Protein AF-A0A412WU17-F1 (afdb_monomer)

Structure (mmCIF, N/CA/C/O backbone):
data_AF-A0A412WU17-F1
#
_entry.id   AF-A0A412WU17-F1
#
loop_
_atom_site.group_PDB
_atom_site.id
_atom_site.type_symbol
_atom_site.label_atom_id
_atom_site.label_alt_id
_atom_site.label_comp_id
_atom_site.label_asym_id
_atom_site.label_entity_id
_atom_site.label_seq_id
_atom_site.pdbx_PDB_ins_code
_atom_site.Cartn_x
_atom_site.Cartn_y
_atom_site.Cartn_z
_atom_site.occupancy
_atom_site.B_iso_or_e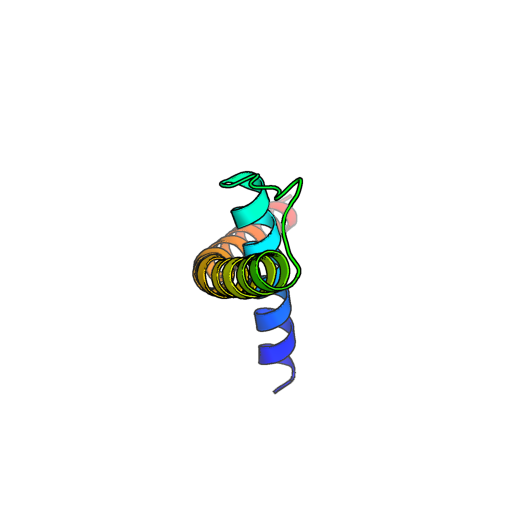quiv
_atom_site.auth_seq_id
_atom_site.auth_comp_id
_atom_site.auth_asym_id
_atom_site.auth_atom_id
_atom_site.pdbx_PDB_model_num
ATOM 1 N N . MET A 1 1 ? 8.957 -8.627 17.114 1.00 49.66 1 MET A N 1
ATOM 2 C CA . MET A 1 1 ? 9.146 -8.379 15.663 1.00 49.66 1 MET A CA 1
ATOM 3 C C . MET A 1 1 ? 7.977 -8.842 14.774 1.00 49.66 1 MET A C 1
ATOM 5 O O . MET A 1 1 ? 7.840 -8.296 13.691 1.00 49.66 1 MET A O 1
ATOM 9 N N . GLN A 1 2 ? 7.078 -9.745 15.205 1.00 55.16 2 GLN A N 1
ATOM 10 C CA . GLN A 1 2 ? 5.887 -10.152 14.415 1.00 55.16 2 GLN A CA 1
ATOM 11 C C . GLN A 1 2 ? 4.865 -9.027 14.139 1.00 55.16 2 GLN A C 1
ATOM 13 O O . GLN A 1 2 ? 4.172 -9.049 13.131 1.00 55.16 2 GLN A O 1
ATOM 18 N N . TRP A 1 3 ? 4.776 -8.013 15.003 1.00 52.47 3 TRP A N 1
ATOM 19 C CA . TRP A 1 3 ? 3.856 -6.886 14.796 1.00 52.47 3 TRP A CA 1
ATOM 20 C C . TRP A 1 3 ? 4.231 -6.013 13.589 1.00 52.47 3 TRP A C 1
ATOM 22 O O . TRP A 1 3 ? 3.352 -5.505 12.896 1.00 52.47 3 TRP A O 1
ATOM 32 N N . MET A 1 4 ? 5.528 -5.889 13.284 1.00 59.06 4 MET A N 1
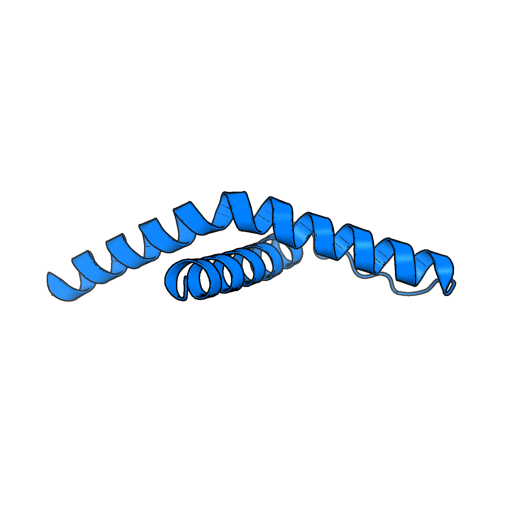ATOM 33 C CA . MET A 1 4 ? 5.992 -5.153 12.105 1.00 59.06 4 MET A CA 1
ATOM 34 C C . MET A 1 4 ? 5.667 -5.900 10.811 1.00 59.06 4 MET A C 1
ATOM 36 O O . MET A 1 4 ? 5.305 -5.258 9.833 1.00 59.06 4 MET A O 1
ATOM 40 N N . SER A 1 5 ? 5.726 -7.237 10.790 1.00 66.69 5 SER A N 1
ATOM 41 C CA . SER A 1 5 ? 5.430 -7.996 9.568 1.00 66.69 5 SER A CA 1
ATOM 42 C C . SER A 1 5 ? 3.954 -7.904 9.174 1.00 66.69 5 SER A C 1
ATOM 44 O O . SER A 1 5 ? 3.657 -7.709 7.998 1.00 66.69 5 SER A O 1
ATOM 46 N N . GLY A 1 6 ? 3.028 -7.948 10.140 1.00 76.88 6 GLY A N 1
ATOM 47 C CA . GLY A 1 6 ? 1.595 -7.781 9.871 1.00 76.88 6 GLY A CA 1
ATOM 48 C C . GLY A 1 6 ? 1.245 -6.391 9.328 1.00 76.88 6 GLY A C 1
ATOM 49 O O . GLY A 1 6 ? 0.530 -6.276 8.332 1.00 76.88 6 GLY A O 1
ATOM 50 N N . TYR A 1 7 ? 1.799 -5.336 9.934 1.00 76.88 7 TYR A N 1
ATOM 51 C CA . TYR A 1 7 ? 1.593 -3.962 9.467 1.00 76.88 7 TYR A CA 1
ATOM 52 C C . TYR A 1 7 ? 2.201 -3.725 8.080 1.00 76.88 7 TYR A C 1
ATOM 54 O O . TYR A 1 7 ? 1.560 -3.118 7.228 1.00 76.88 7 TYR A O 1
ATOM 62 N N . VAL A 1 8 ? 3.405 -4.244 7.825 1.00 78.38 8 VAL A N 1
ATOM 63 C CA . VAL A 1 8 ? 4.084 -4.108 6.526 1.00 78.38 8 VAL A CA 1
ATOM 64 C C . VAL A 1 8 ? 3.314 -4.825 5.414 1.00 78.38 8 VAL A C 1
ATOM 66 O O . VAL A 1 8 ? 3.143 -4.254 4.339 1.00 78.38 8 VAL A O 1
ATOM 69 N N . LEU A 1 9 ? 2.786 -6.027 5.668 1.00 82.25 9 LEU A N 1
ATOM 70 C CA . LEU A 1 9 ? 1.947 -6.743 4.699 1.00 82.25 9 LEU A CA 1
ATOM 71 C C . LEU A 1 9 ? 0.640 -5.993 4.410 1.00 82.25 9 LEU A C 1
ATOM 73 O O . LEU A 1 9 ? 0.259 -5.847 3.249 1.00 82.25 9 LEU A O 1
ATOM 77 N N . MET A 1 10 ? -0.016 -5.466 5.447 1.00 84.75 10 MET A N 1
ATOM 78 C CA . MET A 1 10 ? -1.208 -4.623 5.298 1.00 84.75 10 MET A CA 1
ATOM 79 C C . MET A 1 10 ? -0.914 -3.336 4.530 1.00 84.75 10 MET A C 1
ATOM 81 O O . MET A 1 10 ? -1.704 -2.950 3.673 1.00 84.75 10 MET A O 1
ATOM 85 N N . ALA A 1 11 ? 0.221 -2.689 4.795 1.00 84.88 11 ALA A N 1
ATOM 86 C CA . ALA A 1 11 ? 0.639 -1.497 4.073 1.00 84.88 11 ALA A CA 1
ATOM 87 C C . ALA A 1 11 ? 0.883 -1.805 2.598 1.00 84.88 11 ALA A C 1
ATOM 89 O O . ALA A 1 11 ? 0.348 -1.119 1.732 1.00 84.88 11 ALA A O 1
ATOM 90 N N . PHE A 1 12 ? 1.603 -2.885 2.301 1.00 85.12 12 PHE A N 1
ATOM 91 C CA . PHE A 1 12 ? 1.835 -3.313 0.928 1.00 85.12 12 PHE A CA 1
ATOM 92 C C . PHE A 1 12 ? 0.523 -3.631 0.196 1.00 85.12 12 PHE A C 1
ATOM 94 O O . PHE A 1 12 ? 0.313 -3.187 -0.934 1.00 85.12 12 PHE A O 1
ATOM 101 N N . TRP A 1 13 ? -0.400 -4.332 0.860 1.00 86.62 13 TRP A N 1
ATOM 102 C CA . TRP A 1 13 ? -1.720 -4.637 0.313 1.00 86.62 13 TRP A CA 1
ATOM 103 C C . TRP A 1 13 ? -2.562 -3.377 0.072 1.00 86.62 13 TRP A C 1
ATOM 105 O O . TRP A 1 13 ? -3.145 -3.212 -1.001 1.00 86.62 13 TRP A O 1
ATOM 115 N N . ALA A 1 14 ? -2.595 -2.458 1.039 1.00 86.88 14 ALA A N 1
ATOM 116 C CA . ALA A 1 14 ? -3.289 -1.181 0.912 1.00 86.88 14 ALA A CA 1
ATOM 117 C C . ALA A 1 14 ? -2.735 -0.359 -0.258 1.00 86.88 14 ALA A C 1
ATOM 119 O O . ALA A 1 14 ? -3.509 0.149 -1.070 1.00 86.88 14 ALA A O 1
ATOM 120 N N . GLY A 1 15 ? -1.411 -0.305 -0.400 1.00 87.44 15 GLY A N 1
ATOM 121 C CA . GLY A 1 15 ? -0.737 0.366 -1.505 1.00 87.44 15 GLY A CA 1
ATOM 122 C C . GLY A 1 15 ? -1.044 -0.267 -2.856 1.00 87.44 15 GLY A C 1
ATOM 123 O O . GLY A 1 15 ? -1.366 0.445 -3.804 1.00 87.44 15 GLY A O 1
ATOM 124 N N . TYR A 1 16 ?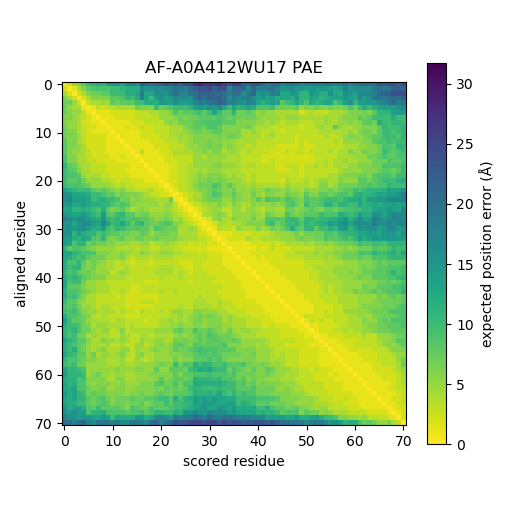 -1.039 -1.599 -2.938 1.00 87.75 16 TYR A N 1
ATOM 125 C CA . TYR A 1 16 ? -1.461 -2.325 -4.135 1.00 87.75 16 TYR A CA 1
ATOM 126 C C . TYR A 1 16 ? -2.897 -1.963 -4.539 1.00 87.75 16 TYR A C 1
ATOM 128 O O . TYR A 1 16 ? -3.140 -1.584 -5.688 1.00 87.75 16 TYR A O 1
ATOM 136 N N . VAL A 1 17 ? -3.853 -2.042 -3.609 1.00 86.88 17 VAL A N 1
ATOM 137 C CA . VAL A 1 17 ? -5.265 -1.733 -3.890 1.00 86.88 17 VAL A CA 1
ATOM 138 C C . VAL A 1 17 ? -5.438 -0.265 -4.278 1.00 86.88 17 VAL A C 1
ATOM 140 O O . VAL A 1 17 ? -6.137 0.036 -5.245 1.00 86.88 17 VAL A O 1
ATOM 143 N N . PHE A 1 18 ? -4.789 0.649 -3.558 1.00 87.00 18 PHE A N 1
ATOM 144 C CA . PHE A 1 18 ? -4.878 2.084 -3.805 1.00 87.00 18 PHE A CA 1
ATOM 145 C C . PHE A 1 18 ? -4.318 2.460 -5.177 1.00 87.00 18 PHE A C 1
ATOM 147 O O . PHE A 1 18 ? -5.026 3.066 -5.980 1.00 87.00 18 PHE A O 1
ATOM 154 N N . ILE A 1 19 ? -3.087 2.047 -5.486 1.00 87.44 19 ILE A N 1
ATOM 155 C CA . ILE A 1 19 ? -2.434 2.390 -6.752 1.00 87.44 19 ILE A CA 1
ATOM 156 C C . ILE A 1 19 ? -3.181 1.779 -7.935 1.00 87.44 19 ILE A C 1
ATOM 158 O O . ILE A 1 19 ? -3.397 2.482 -8.912 1.00 87.44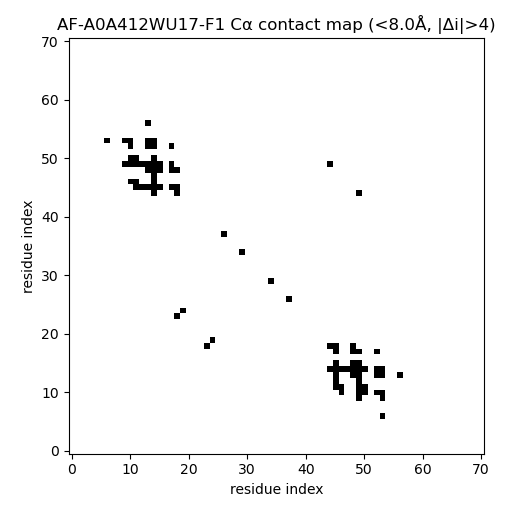 19 ILE A O 1
ATOM 162 N N . ASN A 1 20 ? -3.655 0.530 -7.857 1.00 87.06 20 ASN A N 1
ATOM 163 C CA . ASN A 1 20 ? -4.435 -0.039 -8.965 1.00 87.06 20 ASN A CA 1
ATOM 164 C C . ASN A 1 20 ? -5.797 0.647 -9.157 1.00 87.06 20 ASN A C 1
ATOM 166 O O . ASN A 1 20 ? -6.334 0.615 -10.263 1.00 87.06 20 ASN A O 1
ATOM 170 N N . LYS A 1 21 ? -6.360 1.260 -8.108 1.00 86.00 21 LYS A N 1
ATOM 171 C CA . LYS A 1 21 ? -7.631 1.990 -8.188 1.00 86.00 21 LYS A CA 1
ATOM 172 C C . LYS A 1 21 ? -7.458 3.425 -8.692 1.00 86.00 21 LYS A C 1
ATOM 174 O O . LYS A 1 21 ? -8.313 3.904 -9.427 1.00 86.00 21 LYS A O 1
ATOM 179 N N . VAL A 1 22 ? -6.379 4.102 -8.297 1.00 84.50 22 VAL A N 1
ATOM 180 C CA . VAL A 1 22 ? -6.085 5.491 -8.694 1.00 84.50 22 VAL A CA 1
ATOM 181 C C . VAL A 1 22 ? -5.396 5.550 -10.059 1.00 84.50 22 VAL A C 1
ATOM 183 O O . VAL A 1 22 ? -5.709 6.412 -10.873 1.00 84.50 22 VAL A O 1
ATOM 186 N N . LEU A 1 23 ? -4.484 4.616 -10.326 1.00 82.94 23 LEU A N 1
ATOM 187 C CA . LEU A 1 23 ? -3.690 4.523 -11.549 1.00 82.94 23 LEU A CA 1
ATOM 188 C C . LEU A 1 23 ? -3.815 3.108 -12.139 1.00 82.94 23 LEU A C 1
ATOM 190 O O . LEU A 1 23 ? -2.941 2.260 -11.929 1.00 82.94 23 LEU A O 1
ATOM 194 N N . PRO A 1 24 ? -4.873 2.830 -12.923 1.00 79.75 24 PRO A N 1
ATOM 195 C CA . PRO A 1 24 ? -5.088 1.533 -13.565 1.00 79.75 24 PRO A CA 1
ATOM 196 C C . PRO A 1 24 ? -4.174 1.331 -14.789 1.00 79.75 24 PRO A C 1
ATOM 198 O O . PRO A 1 24 ? -4.596 0.842 -15.835 1.00 79.75 24 PRO A O 1
ATOM 201 N N . TRP A 1 25 ? -2.902 1.715 -14.689 1.00 79.62 25 TRP A N 1
ATOM 202 C CA . TRP A 1 25 ? -1.937 1.568 -15.769 1.00 79.62 25 TRP A CA 1
ATOM 203 C C . TRP A 1 25 ? -1.512 0.114 -15.912 1.00 79.62 25 TRP A C 1
ATOM 205 O O . TRP A 1 25 ? -0.864 -0.467 -15.032 1.00 79.62 25 TRP A O 1
ATOM 215 N N . LYS A 1 26 ? -1.860 -0.469 -17.055 1.00 80.88 26 LYS A N 1
ATOM 216 C CA . LYS A 1 26 ? -1.427 -1.797 -17.476 1.00 80.88 26 LYS A CA 1
ATOM 217 C C . LYS A 1 26 ? -0.618 -1.660 -18.751 1.00 80.88 26 LYS A C 1
ATOM 219 O O . LYS A 1 26 ? -1.114 -1.166 -19.756 1.00 80.88 26 LYS A O 1
ATOM 224 N N . MET A 1 27 ? 0.632 -2.094 -18.679 1.00 84.00 27 MET A N 1
ATOM 225 C CA . MET A 1 27 ? 1.470 -2.226 -19.857 1.00 84.00 27 MET A CA 1
ATOM 226 C C . MET A 1 27 ? 0.949 -3.407 -20.684 1.00 84.00 27 MET A C 1
ATOM 228 O O . MET A 1 27 ? 0.797 -4.507 -20.157 1.00 84.00 27 MET A O 1
ATOM 232 N N . THR A 1 28 ? 0.607 -3.160 -21.948 1.00 83.31 28 THR A N 1
ATOM 233 C CA . THR A 1 28 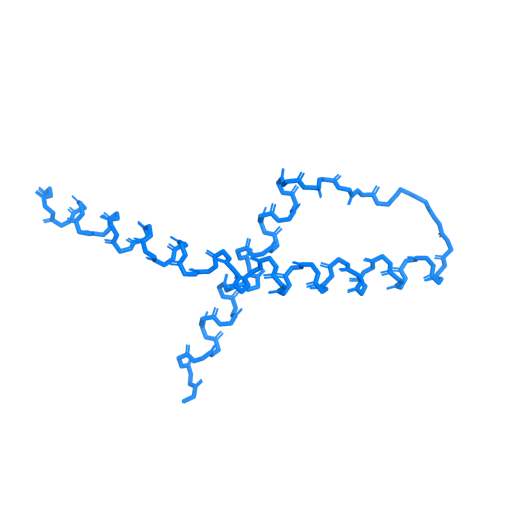? 0.020 -4.162 -22.856 1.00 83.31 28 THR A CA 1
ATOM 234 C C . T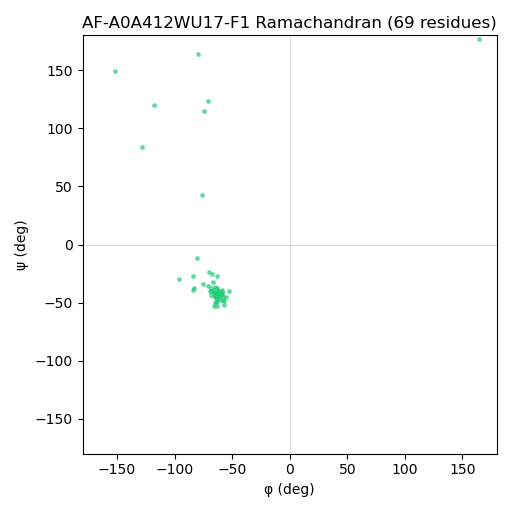HR A 1 28 ? 1.062 -4.821 -23.755 1.00 83.31 28 THR A C 1
ATOM 236 O O . THR A 1 28 ? 0.909 -5.987 -24.105 1.00 83.31 28 THR A O 1
ATOM 239 N N . ALA A 1 29 ? 2.137 -4.106 -24.094 1.00 85.06 29 ALA A N 1
ATOM 240 C CA . ALA A 1 29 ? 3.250 -4.613 -24.885 1.00 85.06 29 ALA A CA 1
ATOM 241 C C . ALA A 1 29 ? 4.553 -3.875 -24.540 1.00 85.06 29 ALA A C 1
ATOM 243 O O . ALA A 1 29 ? 4.534 -2.694 -24.193 1.00 85.06 29 ALA A O 1
ATOM 244 N N . GLY A 1 30 ? 5.682 -4.575 -24.661 1.00 87.06 30 GLY A N 1
ATOM 245 C CA . GLY A 1 30 ? 7.021 -3.992 -24.592 1.00 87.06 30 GLY A CA 1
ATOM 246 C C . GLY A 1 30 ? 8.119 -5.030 -24.381 1.00 87.06 30 GLY A C 1
ATOM 247 O O . GLY A 1 30 ? 7.851 -6.227 -24.263 1.00 87.06 30 GLY A O 1
ATOM 248 N N . THR A 1 31 ? 9.364 -4.562 -24.379 1.00 91.81 31 THR A N 1
ATOM 249 C CA . THR A 1 31 ? 10.569 -5.400 -24.300 1.00 91.81 31 THR A CA 1
ATOM 250 C C . THR A 1 31 ? 10.863 -5.843 -22.864 1.00 91.81 31 THR A C 1
ATOM 252 O O . THR A 1 31 ? 10.366 -5.252 -21.905 1.00 91.81 31 THR A O 1
ATOM 255 N N . THR A 1 32 ? 11.709 -6.861 -22.680 1.00 90.06 32 THR A N 1
ATOM 256 C CA . THR A 1 32 ? 12.081 -7.387 -21.350 1.00 90.06 32 THR A CA 1
ATOM 257 C C . THR A 1 32 ? 12.575 -6.295 -20.393 1.00 90.06 32 THR A C 1
ATOM 259 O O . THR A 1 32 ? 12.199 -6.276 -19.223 1.00 90.06 32 THR A O 1
ATOM 262 N N . GLY A 1 33 ? 13.365 -5.336 -20.892 1.00 89.69 33 GLY A N 1
ATOM 263 C CA . GLY A 1 33 ? 13.843 -4.206 -20.089 1.00 89.69 33 GLY A CA 1
ATOM 264 C C . GLY A 1 33 ? 12.715 -3.273 -19.633 1.00 89.69 33 GLY A C 1
ATOM 265 O O . GLY A 1 33 ? 12.703 -2.839 -18.481 1.00 89.69 33 GLY A O 1
ATOM 266 N N . GLN A 1 34 ? 11.727 -3.020 -20.496 1.00 88.94 34 GLN A N 1
ATOM 267 C CA . GLN A 1 34 ? 10.555 -2.210 -20.155 1.00 88.94 34 GLN A CA 1
ATOM 268 C C . GLN A 1 34 ? 9.657 -2.915 -19.132 1.00 88.94 34 GLN A C 1
ATOM 270 O O . GLN A 1 34 ? 9.164 -2.264 -18.214 1.00 88.94 34 GLN A O 1
ATOM 275 N N . TRP A 1 35 ? 9.507 -4.240 -19.227 1.00 90.31 35 TRP A N 1
ATOM 276 C CA . TRP A 1 35 ? 8.800 -5.034 -18.218 1.00 90.31 35 TRP A CA 1
ATOM 277 C C . TRP A 1 35 ? 9.489 -4.979 -16.852 1.00 90.31 35 TRP A C 1
ATOM 279 O O . TRP A 1 35 ? 8.817 -4.742 -15.848 1.00 90.31 35 TRP A O 1
ATOM 289 N N . ASN A 1 36 ? 10.817 -5.122 -16.804 1.00 90.25 36 ASN A N 1
ATOM 290 C CA . ASN A 1 36 ? 11.570 -4.999 -15.553 1.00 90.25 36 ASN A CA 1
ATOM 291 C C . ASN A 1 36 ? 11.378 -3.622 -14.913 1.00 90.25 36 ASN A C 1
ATOM 293 O O . ASN A 1 36 ? 11.065 -3.535 -13.725 1.00 90.25 36 ASN A O 1
ATOM 297 N N . PHE A 1 37 ? 11.505 -2.551 -15.699 1.00 90.81 37 PHE A N 1
ATOM 298 C CA . PHE A 1 37 ? 11.282 -1.200 -15.193 1.00 90.81 37 PHE A CA 1
ATOM 299 C C . PHE A 1 37 ? 9.838 -1.004 -14.716 1.00 90.81 37 PHE A C 1
ATOM 301 O O . PHE A 1 37 ? 9.623 -0.490 -13.620 1.00 90.81 37 PHE A O 1
ATOM 308 N N . TYR A 1 38 ? 8.852 -1.471 -15.489 1.00 89.69 38 TYR A N 1
ATOM 309 C CA . TYR A 1 38 ? 7.437 -1.394 -15.130 1.00 89.69 38 TYR A CA 1
ATOM 310 C C . TYR A 1 38 ? 7.159 -2.067 -13.783 1.00 89.69 38 TYR A C 1
ATOM 312 O O . TYR A 1 38 ? 6.542 -1.451 -12.915 1.00 89.69 38 TYR A O 1
ATOM 320 N N . TYR A 1 39 ? 7.642 -3.293 -13.563 1.00 88.44 39 TYR A N 1
ATOM 321 C CA . TYR A 1 39 ? 7.405 -4.004 -12.304 1.00 88.44 39 TYR A CA 1
ATOM 322 C C . TYR A 1 39 ? 8.119 -3.365 -11.114 1.00 88.44 39 TYR A C 1
ATOM 324 O O . TYR A 1 39 ? 7.496 -3.201 -10.065 1.00 88.44 39 TYR A O 1
ATOM 332 N N . VAL A 1 40 ? 9.384 -2.961 -11.268 1.00 91.50 40 VAL A N 1
ATOM 333 C CA . VAL A 1 40 ? 10.146 -2.310 -10.188 1.00 91.50 40 VAL A CA 1
ATOM 334 C C . VAL A 1 40 ? 9.512 -0.973 -9.813 1.00 91.50 40 VAL A C 1
ATOM 336 O O . VAL A 1 40 ? 9.282 -0.700 -8.635 1.00 91.50 40 VAL A O 1
ATOM 339 N N . PHE A 1 41 ? 9.155 -0.162 -10.807 1.00 90.62 41 PHE A N 1
ATOM 340 C CA . PHE A 1 41 ? 8.506 1.121 -10.574 1.00 90.62 41 PHE A CA 1
ATOM 341 C C . PHE A 1 41 ? 7.138 0.946 -9.906 1.00 90.62 41 PHE A C 1
ATOM 343 O O . PHE A 1 41 ? 6.827 1.620 -8.922 1.00 90.62 41 PHE A O 1
ATOM 350 N N . LYS A 1 42 ? 6.334 -0.014 -10.376 1.00 89.19 42 LYS A N 1
ATOM 351 C CA . LYS A 1 42 ? 5.021 -0.303 -9.788 1.00 89.19 42 LYS A CA 1
ATOM 352 C C . LYS A 1 42 ? 5.136 -0.827 -8.354 1.00 89.19 42 LYS A C 1
ATOM 354 O O . LYS A 1 42 ? 4.335 -0.450 -7.503 1.00 89.19 42 LYS A O 1
ATOM 359 N N . PHE A 1 43 ? 6.156 -1.631 -8.065 1.00 88.81 43 PHE A N 1
ATOM 360 C CA . PHE A 1 43 ? 6.456 -2.103 -6.715 1.00 88.81 43 PHE A CA 1
ATOM 361 C C . PHE A 1 43 ? 6.820 -0.952 -5.764 1.00 88.81 43 PHE A C 1
ATOM 363 O O . PHE A 1 43 ? 6.284 -0.883 -4.657 1.00 88.81 43 PHE A O 1
ATOM 370 N N . LEU A 1 44 ? 7.659 -0.008 -6.205 1.00 90.38 44 LEU A N 1
ATOM 371 C CA . LEU A 1 44 ? 7.985 1.191 -5.424 1.00 90.38 44 LEU A CA 1
ATOM 372 C C . LEU A 1 44 ? 6.740 2.040 -5.141 1.00 90.38 44 LEU A C 1
ATOM 374 O O . LEU A 1 44 ? 6.545 2.486 -4.011 1.00 90.38 44 LEU A O 1
ATOM 378 N N . LEU A 1 45 ? 5.858 2.206 -6.131 1.00 89.38 45 LEU A N 1
ATOM 379 C CA . LEU A 1 45 ? 4.586 2.903 -5.937 1.00 89.38 45 LEU A CA 1
ATOM 380 C C . LEU A 1 45 ? 3.694 2.211 -4.901 1.00 89.38 45 LEU A C 1
ATOM 382 O O . LEU A 1 45 ? 3.078 2.895 -4.086 1.00 89.38 45 LEU A O 1
ATOM 386 N N . TYR A 1 46 ? 3.631 0.878 -4.897 1.00 89.44 46 TYR A N 1
ATOM 387 C CA . TYR A 1 46 ? 2.878 0.136 -3.883 1.00 89.44 46 TYR A CA 1
ATOM 388 C C . TYR A 1 46 ? 3.459 0.324 -2.483 1.00 89.44 46 TYR A C 1
ATOM 390 O O . TYR A 1 46 ? 2.696 0.503 -1.539 1.00 89.44 46 TYR A O 1
ATOM 398 N N . LEU A 1 47 ? 4.785 0.331 -2.334 1.00 88.06 47 LEU A N 1
ATOM 399 C CA . LEU A 1 47 ? 5.424 0.574 -1.039 1.00 88.06 47 LEU A CA 1
ATOM 400 C C . LEU A 1 47 ? 5.151 1.987 -0.523 1.00 88.06 47 LEU A C 1
ATOM 402 O O . LEU A 1 47 ? 4.711 2.148 0.615 1.00 88.06 47 LEU A O 1
ATOM 406 N N . ILE A 1 48 ? 5.371 3.001 -1.361 1.00 88.19 48 ILE A N 1
ATOM 407 C CA . ILE A 1 48 ? 5.185 4.406 -0.981 1.00 88.19 48 ILE A CA 1
ATOM 408 C C . ILE A 1 48 ? 3.703 4.674 -0.713 1.00 88.19 48 ILE A C 1
ATOM 410 O O . ILE A 1 48 ? 3.338 5.127 0.371 1.00 88.19 48 ILE A O 1
ATOM 414 N N . GLY A 1 49 ? 2.830 4.331 -1.664 1.00 87.81 49 GLY A N 1
ATOM 415 C CA . GLY A 1 49 ? 1.386 4.498 -1.517 1.00 87.81 49 GLY A CA 1
ATOM 416 C C . GLY A 1 49 ? 0.843 3.730 -0.314 1.00 87.81 49 GLY A C 1
ATOM 417 O O . GLY A 1 49 ? 0.017 4.255 0.429 1.00 87.81 49 GLY A O 1
ATOM 418 N N . GLY A 1 50 ? 1.354 2.523 -0.079 1.00 87.25 50 GLY A N 1
ATOM 419 C CA . GLY A 1 50 ? 1.015 1.673 1.054 1.00 87.25 50 GLY A CA 1
ATOM 420 C C . GLY A 1 50 ? 1.403 2.258 2.402 1.00 87.25 50 GLY A C 1
ATOM 421 O O . GLY A 1 50 ? 0.583 2.275 3.316 1.00 87.25 50 GLY A O 1
ATOM 422 N N . PHE A 1 51 ? 2.612 2.804 2.520 1.00 85.50 51 PHE A N 1
ATOM 423 C CA . PHE A 1 51 ? 3.075 3.457 3.743 1.00 85.50 51 PHE A CA 1
ATOM 424 C C . PHE A 1 51 ? 2.169 4.628 4.148 1.00 85.50 51 PHE A C 1
ATOM 426 O O . PHE A 1 51 ? 1.808 4.750 5.317 1.00 85.50 51 PHE A O 1
ATOM 433 N N . PHE A 1 52 ? 1.738 5.444 3.179 1.00 86.25 52 PHE A N 1
ATOM 434 C CA . PHE A 1 52 ? 0.828 6.559 3.443 1.00 86.25 52 PHE A CA 1
ATOM 435 C C . PHE A 1 52 ? -0.620 6.123 3.673 1.00 86.25 52 PHE A C 1
ATOM 437 O O . PHE A 1 52 ? -1.306 6.745 4.475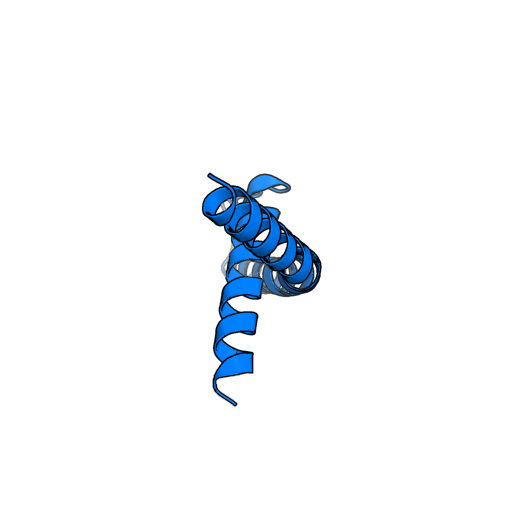 1.00 86.25 52 PHE A O 1
ATOM 444 N N . THR A 1 53 ? -1.108 5.074 3.003 1.00 85.12 53 THR A N 1
ATOM 445 C CA . 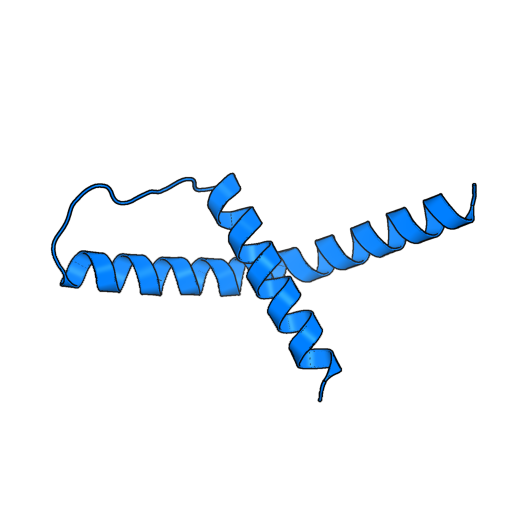THR A 1 53 ? -2.510 4.630 3.135 1.00 85.12 53 THR A CA 1
ATOM 446 C C . THR A 1 53 ? -2.758 3.716 4.335 1.00 85.12 53 THR A C 1
ATOM 448 O O . THR A 1 53 ? -3.867 3.728 4.874 1.00 85.12 53 THR A O 1
ATOM 451 N N . ALA A 1 54 ? -1.758 2.968 4.806 1.00 85.00 54 ALA A N 1
ATOM 452 C CA . ALA A 1 54 ? -1.909 2.025 5.917 1.00 85.00 54 ALA A CA 1
ATOM 453 C C . ALA A 1 54 ? -2.466 2.646 7.213 1.00 85.00 54 ALA A C 1
ATOM 455 O O . ALA A 1 54 ? -3.410 2.070 7.761 1.00 85.00 54 ALA A O 1
ATOM 456 N N . PRO A 1 55 ? -1.995 3.820 7.690 1.00 84.62 55 PRO A N 1
ATOM 457 C CA . PRO A 1 55 ? -2.543 4.447 8.893 1.00 84.62 55 PRO A CA 1
ATOM 458 C C . PRO A 1 55 ? -4.040 4.746 8.765 1.00 84.62 55 PRO A C 1
ATOM 460 O O . PRO A 1 55 ? -4.806 4.492 9.693 1.00 84.62 55 PRO A O 1
ATOM 463 N N . PHE A 1 56 ? -4.486 5.218 7.595 1.00 87.12 56 PHE A N 1
ATOM 464 C CA . PHE A 1 56 ? -5.900 5.512 7.344 1.00 87.12 56 PHE A CA 1
ATOM 465 C C . PHE A 1 56 ? -6.755 4.244 7.324 1.00 87.12 56 PHE A C 1
ATOM 467 O O . PHE A 1 56 ? -7.856 4.236 7.874 1.00 87.12 56 PHE A O 1
ATOM 474 N N . VAL A 1 57 ? -6.250 3.156 6.734 1.00 84.94 57 VAL A N 1
ATOM 475 C CA . VAL A 1 57 ? -6.937 1.853 6.723 1.00 84.94 57 VAL A CA 1
ATOM 476 C C . VAL A 1 57 ? -7.095 1.312 8.146 1.00 84.94 57 VAL A C 1
ATOM 478 O O . VAL A 1 57 ? -8.17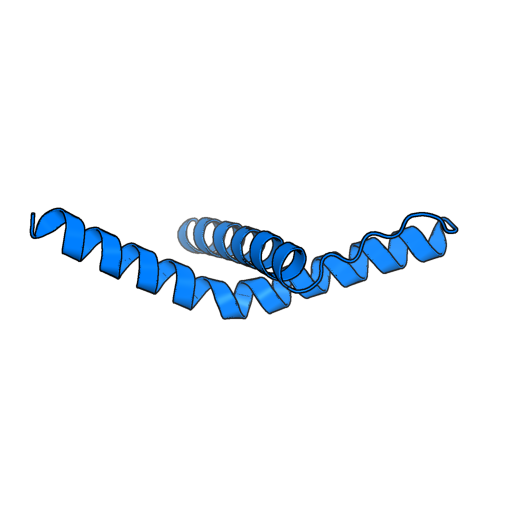4 0.836 8.509 1.00 84.94 57 VAL A O 1
ATOM 481 N N . VAL A 1 58 ? -6.051 1.423 8.971 1.00 85.06 58 VAL A N 1
ATOM 482 C CA . VAL A 1 58 ? -6.090 1.004 10.379 1.00 85.06 58 VAL A CA 1
ATOM 483 C C . VAL A 1 58 ? -7.093 1.849 11.166 1.00 85.06 58 VAL A C 1
ATOM 485 O O . VAL A 1 58 ? -7.978 1.285 11.810 1.00 85.06 58 VAL A O 1
ATOM 488 N N . LEU A 1 59 ? -7.035 3.180 11.053 1.00 87.25 59 LEU A N 1
ATOM 489 C CA . LEU A 1 59 ? -7.983 4.086 11.714 1.00 87.25 59 LEU A CA 1
ATOM 490 C C . LEU A 1 59 ? -9.435 3.794 11.316 1.00 87.25 59 LEU A C 1
ATOM 492 O O . LEU A 1 59 ? -10.316 3.711 12.174 1.00 87.25 59 LEU A O 1
ATOM 496 N N . TRP A 1 60 ? -9.690 3.576 10.026 1.00 86.88 60 TRP A N 1
ATOM 497 C CA . TRP A 1 60 ? -11.019 3.231 9.523 1.00 86.88 60 TRP A CA 1
ATOM 498 C C . TRP A 1 60 ? -11.530 1.897 10.074 1.00 86.88 60 TRP A C 1
ATOM 500 O O . TRP A 1 60 ? -12.711 1.760 10.406 1.00 86.88 60 TRP A O 1
ATOM 510 N N . THR A 1 61 ? -10.636 0.917 10.201 1.00 86.19 61 THR A N 1
ATOM 511 C CA . THR A 1 61 ? -10.954 -0.397 10.770 1.00 86.19 61 THR A CA 1
ATOM 512 C C . THR A 1 61 ? -11.318 -0.273 12.249 1.00 86.19 61 THR A C 1
ATOM 514 O O . THR A 1 61 ? -12.345 -0.810 12.666 1.00 86.19 61 THR A O 1
ATOM 517 N N . VAL A 1 62 ? -10.557 0.510 13.020 1.00 88.00 62 VAL A N 1
ATOM 518 C CA . VAL A 1 62 ? -10.855 0.802 14.433 1.00 88.00 62 VAL A CA 1
ATOM 519 C C . VAL A 1 62 ? -12.197 1.525 14.577 1.00 88.00 62 VAL A C 1
ATOM 521 O O . VAL A 1 62 ? -13.023 1.128 15.397 1.00 88.00 62 VAL A O 1
ATOM 524 N N . TYR A 1 63 ? -12.472 2.530 13.740 1.00 90.62 63 TYR A N 1
ATOM 525 C CA . TYR A 1 63 ? -13.761 3.229 13.742 1.00 90.62 63 TYR A CA 1
ATOM 526 C C . TYR A 1 63 ? -14.939 2.272 13.500 1.00 90.62 63 TYR A C 1
ATOM 528 O O . TYR A 1 63 ? -15.926 2.287 14.242 1.00 90.62 63 TYR A O 1
ATOM 536 N N . LYS A 1 64 ? -14.834 1.405 12.484 1.00 87.06 64 LYS A N 1
ATOM 537 C CA . LYS A 1 64 ? -15.859 0.392 12.193 1.00 87.06 64 LYS A CA 1
ATOM 538 C C . LYS A 1 64 ? -16.050 -0.581 13.349 1.00 87.06 64 LYS A C 1
ATOM 540 O O . LYS A 1 64 ? -17.190 -0.925 13.648 1.00 87.06 64 LYS A O 1
ATOM 545 N N . PHE A 1 65 ? -14.963 -0.996 13.991 1.00 89.69 65 PHE A N 1
ATOM 546 C CA . PHE A 1 65 ? -15.003 -1.900 15.133 1.00 89.69 65 PHE A CA 1
ATOM 547 C C . PHE A 1 65 ? -15.750 -1.279 16.321 1.00 89.69 65 PHE A C 1
ATOM 549 O O . PHE A 1 65 ? -16.691 -1.881 16.833 1.00 89.69 65 PHE A O 1
ATOM 556 N N . ILE A 1 66 ? -15.429 -0.033 16.686 1.00 90.56 66 ILE A N 1
ATOM 557 C CA . ILE A 1 66 ? -16.137 0.700 17.752 1.00 90.56 66 ILE A CA 1
ATOM 558 C C . ILE A 1 66 ? -17.624 0.860 17.410 1.00 90.56 66 ILE A C 1
ATOM 560 O O . ILE A 1 66 ? -18.489 0.669 18.263 1.00 90.56 66 ILE A O 1
ATOM 564 N N . ARG A 1 67 ? -17.944 1.188 16.153 1.00 91.44 67 ARG A N 1
ATOM 565 C CA . ARG A 1 67 ? -19.334 1.300 15.694 1.00 91.44 67 ARG A CA 1
ATOM 566 C C . ARG A 1 67 ? -20.081 -0.035 15.772 1.00 91.44 67 ARG A C 1
ATOM 568 O O . ARG A 1 67 ? -21.270 -0.023 16.073 1.00 91.44 67 ARG A O 1
ATOM 575 N N . ALA A 1 68 ? -19.413 -1.148 15.474 1.00 90.81 68 ALA A N 1
ATOM 576 C CA . ALA A 1 68 ? -19.995 -2.484 15.550 1.00 90.81 68 ALA A CA 1
ATOM 577 C C . ALA A 1 68 ? -20.261 -2.910 16.999 1.00 90.81 68 ALA A C 1
ATOM 579 O O . ALA A 1 68 ? -21.319 -3.459 17.254 1.00 90.81 68 ALA A O 1
ATOM 580 N N . LEU A 1 69 ? -19.359 -2.595 17.934 1.00 90.12 69 LEU A N 1
ATOM 581 C CA . LEU A 1 69 ? -19.543 -2.867 19.366 1.00 90.12 69 LEU A CA 1
ATOM 582 C C . LEU A 1 69 ? -20.622 -2.004 20.033 1.00 90.12 69 LEU A C 1
ATOM 584 O O . LEU A 1 69 ? -21.129 -2.360 21.088 1.00 90.12 69 LEU A O 1
ATOM 588 N N . ARG A 1 70 ? -20.928 -0.833 19.462 1.00 82.31 70 ARG A N 1
ATOM 589 C CA . ARG A 1 70 ? -22.000 0.048 19.952 1.00 82.31 70 ARG A CA 1
ATOM 590 C C . ARG A 1 70 ? -23.395 -0.402 19.485 1.00 82.31 70 ARG A C 1
ATOM 592 O O . ARG A 1 70 ? -24.382 0.159 19.952 1.00 82.31 70 ARG A O 1
ATOM 599 N N . ARG A 1 71 ? -23.482 -1.340 18.540 1.00 58.03 71 ARG A N 1
ATOM 600 C CA . ARG A 1 71 ? -24.737 -2.017 18.189 1.00 58.03 71 ARG A CA 1
ATOM 601 C C . ARG A 1 71 ? -24.930 -3.230 19.080 1.00 58.03 71 ARG A C 1
ATOM 603 O O . ARG A 1 71 ? -26.108 -3.494 19.385 1.00 58.03 71 ARG A O 1
#

Mean predicted aligned error: 6.45 Å

Organism: NCBI:txid28118

pLDDT: mean 84.16, std 9.08, range [49.66, 91.81]

Secondary structure (DSSP, 8-state):
-HHHHHHHHHHHHHHHHHHHHH------S--HHHHHHHHHHHHHHHHHHHHHHHHHHHHHHHHHHHHHHT-

Radius of gyration: 15.91 Å; Cα contacts (8 Å, |Δi|>4): 44; chains: 1; bounding box: 39×17×45 Å

Sequence (71 aa):
MQWMSGYVLMAFWAGYVFINKVLPWKMTAGTTGQWNFYYVFKFLLYLIGGFFTAPFVVLWTVYKFIRALRR

Foldseek 3Di:
DVVVVVLQVQLLVQQLVVCCVVPVDDDPDDDPVVVVVVVVVSSVSSNVSSVVCSVVVVVVVVVVVVVVVVD

Solvent-accessible surface area (backbone atoms only — not comparable to full-atom values): 3963 Å² total; per-residue (Å²): 117,71,71,56,55,55,52,51,51,48,12,39,51,42,4,45,55,48,45,51,70,77,52,74,80,72,87,87,79,80,53,74,69,54,51,53,49,51,53,55,53,52,50,52,48,17,47,55,47,1,63,68,40,29,62,57,54,51,52,52,50,51,52,50,49,56,57,56,73,76,104